Protein AF-A0A967TA63-F1 (afdb_monomer_lite)

Structure (mmCIF, N/CA/C/O backbone):
data_AF-A0A967TA63-F1
#
_entry.id   AF-A0A967TA63-F1
#
loop_
_atom_site.group_PDB
_atom_site.id
_atom_site.type_symbol
_atom_site.label_atom_id
_atom_site.label_alt_id
_atom_site.label_comp_id
_atom_site.label_asym_id
_atom_site.label_entity_id
_atom_site.label_seq_id
_atom_site.pdbx_PDB_ins_code
_atom_site.Cartn_x
_atom_site.Cartn_y
_atom_site.Cartn_z
_atom_site.occupancy
_atom_site.B_iso_or_equiv
_atom_site.auth_seq_id
_atom_site.auth_comp_id
_atom_site.auth_asym_id
_atom_site.auth_atom_id
_atom_site.pdbx_PDB_model_num
ATOM 1 N N . MET A 1 1 ? 20.967 3.144 -18.456 1.00 45.94 1 MET A N 1
ATOM 2 C CA . MET A 1 1 ? 19.827 4.057 -18.255 1.00 45.94 1 MET A CA 1
ATOM 3 C C . MET A 1 1 ? 18.887 3.327 -17.324 1.00 45.94 1 MET A C 1
ATOM 5 O O . MET A 1 1 ? 18.247 2.394 -17.778 1.00 45.94 1 MET A O 1
ATOM 9 N N . GLY A 1 2 ? 18.944 3.619 -16.023 1.00 54.75 2 GLY A N 1
ATOM 10 C CA . GLY A 1 2 ? 17.936 3.111 -15.091 1.00 54.75 2 GLY A CA 1
ATOM 11 C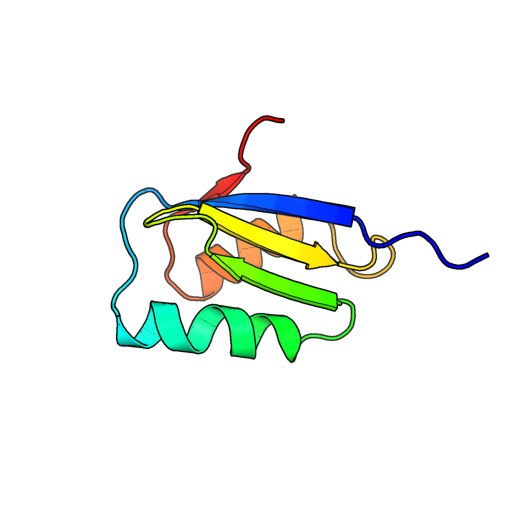 C . GLY A 1 2 ? 16.712 3.999 -15.237 1.00 54.75 2 GLY A C 1
ATOM 12 O O . GLY A 1 2 ? 16.873 5.219 -15.265 1.00 54.75 2 GLY A O 1
ATOM 13 N N . ASN A 1 3 ? 15.537 3.406 -15.422 1.00 64.56 3 ASN A N 1
ATOM 14 C CA . ASN A 1 3 ? 14.295 4.159 -15.322 1.00 64.56 3 ASN A CA 1
ATOM 15 C C . ASN A 1 3 ? 14.228 4.728 -13.899 1.00 64.56 3 ASN A C 1
ATOM 17 O O . ASN A 1 3 ? 14.480 4.001 -12.940 1.00 64.56 3 ASN A O 1
ATOM 21 N N . GLU A 1 4 ? 13.980 6.030 -13.759 1.00 79.25 4 GLU A N 1
ATOM 22 C CA . GLU A 1 4 ? 13.780 6.621 -12.436 1.00 79.25 4 GLU A CA 1
ATOM 23 C C . GLU A 1 4 ? 12.542 5.977 -11.793 1.00 79.25 4 GLU A C 1
ATOM 25 O O . GLU A 1 4 ? 11.563 5.715 -12.501 1.00 79.25 4 GLU A O 1
ATOM 30 N N . PRO A 1 5 ? 12.579 5.668 -10.486 1.00 86.44 5 PRO A N 1
ATOM 31 C CA . PRO A 1 5 ? 11.429 5.084 -9.818 1.00 86.44 5 PRO A CA 1
ATOM 32 C C . PRO A 1 5 ? 10.242 6.047 -9.877 1.00 86.44 5 PRO A C 1
ATOM 34 O O . PRO A 1 5 ? 10.375 7.236 -9.581 1.00 86.44 5 PRO A O 1
ATOM 37 N N . GLU A 1 6 ? 9.079 5.522 -10.248 1.00 91.88 6 GLU A N 1
ATOM 38 C CA . GLU A 1 6 ? 7.822 6.261 -10.225 1.00 91.88 6 GLU A CA 1
ATOM 39 C C . GLU A 1 6 ? 7.169 6.090 -8.854 1.00 91.88 6 GLU A C 1
ATOM 41 O O . GLU A 1 6 ? 7.249 5.020 -8.259 1.00 91.88 6 GLU A O 1
ATOM 46 N N . CYS A 1 7 ? 6.502 7.125 -8.348 1.00 92.44 7 CYS A N 1
ATOM 47 C CA . CYS A 1 7 ? 5.711 7.026 -7.128 1.00 92.44 7 CYS A CA 1
ATOM 48 C C . CYS A 1 7 ? 4.227 7.180 -7.450 1.00 92.44 7 CYS A C 1
ATOM 50 O O . CYS A 1 7 ? 3.829 8.117 -8.138 1.00 92.44 7 CYS A O 1
ATOM 52 N N . ALA A 1 8 ? 3.411 6.270 -6.925 1.00 91.81 8 ALA A N 1
ATOM 53 C CA . ALA A 1 8 ? 1.960 6.353 -6.979 1.00 91.81 8 ALA A CA 1
ATOM 54 C C . ALA A 1 8 ? 1.404 6.652 -5.587 1.00 91.81 8 ALA A C 1
ATOM 56 O O . ALA A 1 8 ? 1.813 6.036 -4.598 1.00 91.81 8 ALA A O 1
ATOM 57 N N . GLU A 1 9 ? 0.446 7.576 -5.520 1.00 93.88 9 GLU A N 1
ATOM 58 C CA . GLU A 1 9 ? -0.371 7.772 -4.328 1.00 93.88 9 GLU A CA 1
ATOM 59 C C . GLU A 1 9 ? -1.580 6.832 -4.386 1.00 93.88 9 GLU A C 1
ATOM 61 O O . GLU A 1 9 ? -2.314 6.774 -5.373 1.00 93.88 9 GLU A O 1
ATOM 66 N N . ILE A 1 10 ? -1.775 6.076 -3.314 1.00 93.00 10 ILE A N 1
ATOM 67 C CA . ILE A 1 10 ? -2.903 5.182 -3.105 1.00 93.00 10 ILE A CA 1
ATOM 68 C C . ILE A 1 10 ? -3.702 5.737 -1.931 1.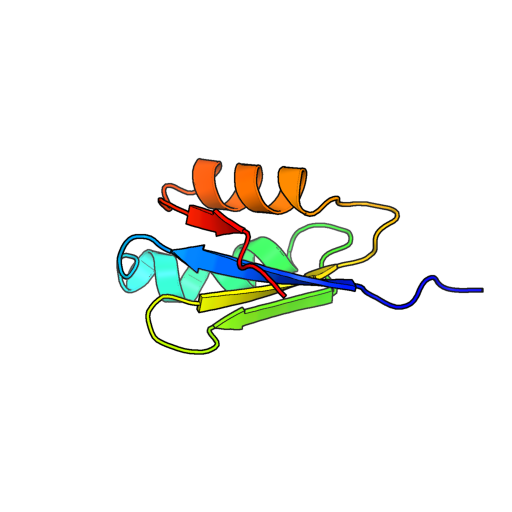00 93.00 10 ILE A C 1
ATOM 70 O O . ILE A 1 10 ? -3.215 5.817 -0.798 1.00 93.00 10 ILE A O 1
ATOM 74 N N . VAL A 1 11 ? -4.941 6.123 -2.209 1.00 93.38 11 VAL A N 1
ATOM 75 C CA . VAL A 1 11 ? -5.872 6.651 -1.219 1.00 93.38 11 VAL A CA 1
ATOM 76 C C . VAL A 1 11 ? -6.705 5.501 -0.675 1.00 93.38 11 VAL A C 1
ATOM 78 O O . VAL A 1 11 ? -7.295 4.722 -1.416 1.00 93.38 11 VAL A O 1
ATOM 81 N N . LEU A 1 12 ? -6.734 5.375 0.642 1.00 91.12 12 LEU A N 1
ATOM 82 C CA . LEU A 1 12 ? -7.507 4.388 1.373 1.00 91.12 12 LEU A CA 1
ATOM 83 C C . LEU A 1 12 ? -8.881 4.976 1.712 1.00 91.12 12 LEU A C 1
ATOM 85 O O . LEU A 1 12 ? -8.965 6.082 2.242 1.00 91.12 12 LEU A O 1
ATOM 89 N N . GLU A 1 13 ? -9.956 4.223 1.472 1.00 90.88 13 GLU A N 1
ATOM 90 C CA . GLU A 1 13 ? -11.334 4.634 1.810 1.00 90.88 13 GLU A CA 1
ATOM 91 C C . GLU A 1 13 ? -11.484 4.895 3.319 1.00 90.88 13 GLU A C 1
ATOM 93 O O . GLU A 1 13 ? -12.226 5.772 3.758 1.00 90.88 13 GLU A O 1
ATOM 98 N N . GLN A 1 14 ? -10.743 4.135 4.124 1.00 87.38 14 GLN A N 1
ATOM 99 C CA . GLN A 1 14 ? -10.720 4.233 5.575 1.00 87.38 14 GLN A CA 1
ATOM 100 C C . GLN A 1 14 ? -9.319 3.909 6.110 1.00 87.38 14 GLN A C 1
ATOM 102 O O . GLN A 1 14 ? -8.563 3.185 5.453 1.00 87.38 14 GLN A O 1
ATOM 107 N N . PRO A 1 15 ? -8.965 4.392 7.314 1.00 85.81 15 PRO A N 1
ATOM 108 C CA . PRO A 1 15 ? -7.742 3.972 7.979 1.00 85.81 15 PRO A CA 1
ATOM 109 C C . PRO A 1 15 ? -7.702 2.447 8.113 1.00 85.81 15 PRO A C 1
ATOM 111 O O . PRO A 1 15 ? -8.696 1.817 8.488 1.00 85.81 15 PRO A O 1
ATOM 114 N N . LEU A 1 16 ? -6.548 1.857 7.807 1.00 86.44 16 LEU A N 1
ATOM 115 C CA . LEU A 1 16 ? -6.328 0.433 8.038 1.00 86.44 16 LEU A CA 1
ATOM 116 C C . LEU A 1 16 ? -6.205 0.142 9.526 1.00 86.44 16 LEU A C 1
ATOM 118 O O . LEU A 1 16 ? -5.829 1.011 10.318 1.00 86.44 16 LEU A O 1
ATOM 122 N N . ASP A 1 17 ? -6.476 -1.114 9.874 1.00 88.19 17 ASP A N 1
ATOM 123 C CA . ASP A 1 17 ? -6.178 -1.630 11.201 1.00 88.19 17 ASP A CA 1
ATOM 124 C C . ASP A 1 17 ? -4.714 -1.312 11.561 1.00 88.19 17 ASP A C 1
ATOM 126 O O . ASP A 1 17 ? -3.835 -1.487 10.711 1.00 88.19 17 ASP A O 1
ATOM 130 N N . PRO A 1 18 ? -4.419 -0.821 12.776 1.00 87.81 18 PRO A N 1
ATOM 131 C CA . PRO A 1 18 ? -3.071 -0.409 13.157 1.00 87.81 18 PRO A CA 1
ATOM 132 C C . PRO A 1 18 ? -2.021 -1.515 12.996 1.00 87.81 18 PRO A C 1
ATOM 134 O O . PRO A 1 18 ? -0.860 -1.189 12.741 1.00 87.81 18 PRO A O 1
ATOM 137 N N . ALA A 1 19 ? -2.392 -2.796 13.102 1.00 89.25 19 ALA A N 1
ATOM 138 C CA . ALA A 1 19 ? -1.471 -3.891 12.803 1.00 89.25 19 ALA A CA 1
ATOM 139 C C . ALA A 1 19 ? -1.102 -3.893 11.311 1.00 89.25 19 ALA A C 1
ATOM 141 O O . ALA A 1 19 ? 0.065 -3.734 10.951 1.00 89.25 19 ALA A O 1
ATOM 142 N N . LEU A 1 20 ? -2.114 -3.938 10.439 1.00 86.75 20 LEU A N 1
ATOM 143 C CA . LEU A 1 20 ? -1.925 -3.946 8.990 1.00 86.75 20 LEU A CA 1
ATOM 144 C C . LEU A 1 20 ? -1.246 -2.667 8.491 1.00 86.75 20 LEU A C 1
ATOM 146 O O . LEU A 1 20 ? -0.385 -2.722 7.621 1.00 86.75 20 LEU A O 1
ATOM 150 N N . ARG A 1 21 ? -1.588 -1.514 9.070 1.00 88.62 21 ARG A N 1
ATOM 151 C CA . ARG A 1 21 ? -0.981 -0.223 8.745 1.00 88.62 21 ARG A CA 1
ATOM 152 C C . ARG A 1 21 ? 0.528 -0.240 8.982 1.00 88.62 21 ARG A C 1
ATOM 154 O O . ARG A 1 21 ? 1.265 0.263 8.145 1.00 88.62 21 ARG A O 1
ATOM 161 N N . ASN A 1 22 ? 0.989 -0.805 10.096 1.00 89.75 22 ASN A N 1
ATOM 162 C CA . ASN A 1 22 ? 2.420 -0.876 10.395 1.00 89.75 22 ASN A CA 1
ATOM 163 C C . ASN A 1 22 ? 3.151 -1.902 9.520 1.00 89.75 22 ASN A C 1
ATOM 165 O O . ASN A 1 22 ? 4.316 -1.703 9.192 1.00 89.75 22 ASN A O 1
ATOM 169 N N . GLU A 1 23 ? 2.479 -2.983 9.126 1.00 91.38 23 GLU A N 1
ATOM 170 C CA . GLU A 1 23 ? 3.098 -4.051 8.339 1.00 91.38 23 GLU A CA 1
ATOM 171 C C . GLU A 1 23 ? 3.064 -3.812 6.823 1.00 91.38 23 GLU A C 1
ATOM 173 O O . GLU A 1 23 ? 3.937 -4.307 6.114 1.00 91.38 23 GLU A O 1
ATOM 178 N N . LEU A 1 24 ? 2.075 -3.077 6.304 1.00 89.94 24 LEU A N 1
ATOM 179 C CA . LEU A 1 24 ? 1.852 -2.921 4.862 1.00 89.94 24 LEU A CA 1
ATOM 180 C C . LEU A 1 24 ? 3.063 -2.337 4.112 1.00 89.94 24 LEU A C 1
ATOM 182 O O . LEU A 1 24 ? 3.446 -2.935 3.108 1.00 89.94 24 LEU A O 1
ATOM 186 N N . PRO A 1 25 ? 3.708 -1.243 4.568 1.00 92.19 25 PRO A N 1
ATOM 187 C CA . PRO A 1 25 ? 4.870 -0.693 3.874 1.00 92.19 25 PRO A CA 1
ATOM 188 C C . PRO A 1 25 ? 6.019 -1.696 3.812 1.00 92.19 25 PRO A C 1
ATOM 190 O O . PRO A 1 25 ? 6.549 -1.951 2.739 1.00 92.19 25 PRO A O 1
ATOM 193 N N . ALA A 1 26 ? 6.307 -2.365 4.931 1.00 91.81 26 ALA A N 1
ATOM 194 C CA . ALA A 1 26 ? 7.362 -3.369 5.008 1.00 91.81 26 ALA A CA 1
ATOM 195 C C . ALA A 1 26 ? 7.077 -4.602 4.130 1.00 91.81 26 ALA A C 1
ATOM 197 O O . ALA A 1 26 ? 8.008 -5.218 3.616 1.00 91.81 26 ALA A O 1
ATOM 198 N N . LYS A 1 27 ? 5.801 -4.977 3.955 1.00 91.00 27 LYS A N 1
ATOM 199 C CA . LYS A 1 27 ? 5.397 -6.038 3.018 1.00 91.00 27 LYS A CA 1
ATOM 200 C C . LYS A 1 27 ? 5.604 -5.607 1.567 1.00 91.00 27 LYS A C 1
ATOM 202 O O . LYS A 1 27 ? 6.104 -6.406 0.789 1.00 91.00 27 LYS A O 1
ATOM 207 N N . LEU A 1 28 ? 5.253 -4.368 1.223 1.00 91.38 28 LEU A N 1
ATOM 208 C CA . LEU A 1 28 ? 5.451 -3.828 -0.123 1.00 91.38 28 LEU A CA 1
ATOM 209 C C . LEU A 1 28 ? 6.937 -3.689 -0.456 1.00 91.38 28 LEU A C 1
ATOM 211 O O . LEU A 1 28 ? 7.354 -4.124 -1.517 1.00 91.38 28 LEU A O 1
ATOM 215 N N . GLU A 1 29 ? 7.754 -3.168 0.458 1.00 92.44 29 GLU A N 1
ATOM 216 C CA . GLU A 1 29 ? 9.209 -3.034 0.271 1.00 92.44 29 GLU A CA 1
ATOM 217 C C . GLU A 1 29 ? 9.940 -4.383 0.146 1.00 92.44 29 GLU A C 1
ATOM 219 O O . GLU A 1 29 ? 11.089 -4.424 -0.285 1.00 92.44 29 GLU A O 1
ATOM 224 N N . HIS A 1 30 ? 9.288 -5.494 0.505 1.00 91.69 30 HIS A N 1
ATOM 225 C CA . HIS A 1 30 ? 9.816 -6.839 0.277 1.00 91.69 30 HIS A CA 1
ATOM 226 C C . HIS A 1 30 ? 9.611 -7.328 -1.166 1.00 91.69 30 HIS A C 1
ATOM 228 O O . HIS A 1 30 ? 10.277 -8.279 -1.581 1.00 91.69 30 HIS A O 1
ATOM 234 N N . GLU A 1 31 ? 8.696 -6.709 -1.918 1.00 89.94 31 GLU A N 1
ATOM 235 C CA . GLU A 1 31 ? 8.387 -7.102 -3.288 1.00 89.94 31 GLU A CA 1
ATOM 236 C C . GLU A 1 31 ? 9.449 -6.566 -4.266 1.00 89.94 31 GLU A C 1
ATOM 238 O O . GLU A 1 31 ? 9.841 -5.395 -4.201 1.00 89.94 31 GLU A O 1
ATOM 243 N N . PRO A 1 32 ? 9.924 -7.397 -5.212 1.00 88.62 32 PRO A N 1
ATOM 244 C CA . PRO A 1 32 ? 10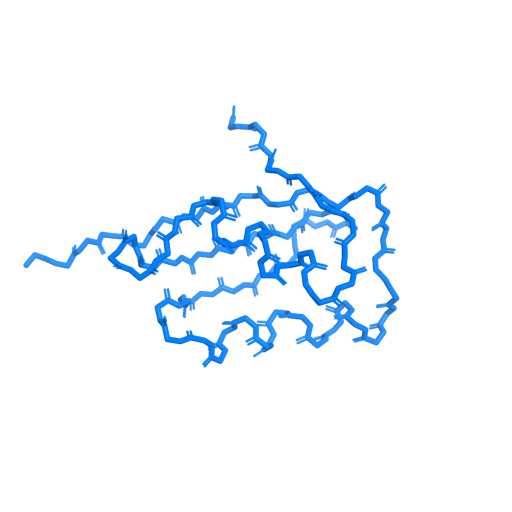.960 -6.999 -6.157 1.00 88.62 32 PRO A CA 1
ATOM 245 C C . PRO A 1 32 ? 10.457 -5.888 -7.082 1.00 88.62 32 PRO A C 1
ATOM 247 O O . PRO A 1 32 ? 9.474 -6.073 -7.794 1.00 88.62 32 PRO A O 1
ATOM 250 N N . GLY A 1 33 ? 11.158 -4.753 -7.089 1.00 90.56 33 GLY A N 1
ATOM 251 C CA . GLY A 1 33 ? 10.799 -3.566 -7.868 1.00 90.56 33 GLY A CA 1
ATOM 252 C C . GLY A 1 33 ? 10.053 -2.496 -7.068 1.00 90.56 33 GLY A C 1
ATOM 253 O O . GLY A 1 33 ? 9.795 -1.426 -7.610 1.00 90.56 33 GLY A O 1
ATOM 254 N N . ILE A 1 34 ? 9.726 -2.723 -5.790 1.00 93.12 34 ILE A N 1
ATOM 255 C CA . ILE A 1 34 ? 9.322 -1.641 -4.883 1.00 93.12 34 ILE A CA 1
ATOM 256 C C . ILE A 1 34 ? 10.581 -1.028 -4.272 1.00 93.12 34 ILE A C 1
ATOM 258 O O . ILE A 1 34 ? 11.398 -1.716 -3.669 1.00 93.12 34 ILE A O 1
ATOM 262 N N . VAL A 1 35 ? 10.739 0.282 -4.437 1.00 93.12 35 VAL A N 1
ATOM 263 C CA . VAL A 1 35 ? 11.885 1.034 -3.909 1.00 93.12 35 VAL A CA 1
ATOM 264 C C . VAL A 1 35 ? 11.599 1.543 -2.504 1.00 93.12 35 VAL A C 1
ATOM 266 O O . VAL A 1 35 ? 12.483 1.524 -1.653 1.00 93.12 35 VAL A O 1
ATOM 269 N N . SER A 1 36 ? 10.379 2.027 -2.264 1.00 93.94 36 SER A N 1
ATOM 270 C CA . SER A 1 36 ? 9.952 2.466 -0.937 1.00 93.94 36 SER A CA 1
ATOM 271 C C . SER A 1 36 ? 8.434 2.530 -0.838 1.00 93.94 36 SER A C 1
ATOM 273 O O . SER A 1 36 ? 7.753 2.816 -1.823 1.00 93.94 36 SER A O 1
ATOM 275 N N . ALA A 1 37 ? 7.897 2.319 0.360 1.00 94.25 37 ALA A N 1
ATOM 276 C CA . ALA A 1 37 ? 6.491 2.545 0.658 1.00 94.25 37 ALA A CA 1
ATOM 277 C C . ALA A 1 37 ? 6.352 3.275 1.998 1.00 94.25 37 ALA A C 1
ATOM 279 O O . ALA A 1 37 ? 7.021 2.939 2.971 1.00 94.25 37 ALA A O 1
ATOM 280 N N . TYR A 1 38 ? 5.480 4.279 2.077 1.00 93.50 38 TYR A N 1
ATOM 281 C CA . TYR A 1 38 ? 5.239 5.018 3.319 1.00 93.50 38 TYR A CA 1
ATOM 282 C C . TYR A 1 38 ? 3.882 5.717 3.315 1.00 93.50 38 TYR A C 1
ATOM 284 O O . TYR A 1 38 ? 3.302 5.995 2.271 1.00 93.50 38 TYR A O 1
ATOM 292 N N . TYR A 1 39 ? 3.365 6.038 4.500 1.00 92.06 39 TYR A N 1
ATOM 293 C CA . TYR A 1 39 ? 2.108 6.774 4.618 1.00 92.06 39 TYR A CA 1
ATOM 294 C C . TYR A 1 39 ? 2.333 8.286 4.632 1.00 92.06 39 TYR A C 1
ATOM 296 O O . TYR A 1 39 ? 3.076 8.798 5.467 1.00 92.06 39 TYR A O 1
ATOM 304 N N . ALA A 1 40 ? 1.611 9.002 3.773 1.00 92.38 40 ALA A N 1
ATOM 305 C CA . ALA A 1 40 ? 1.548 10.461 3.717 1.00 92.38 40 ALA A CA 1
ATOM 306 C C . ALA A 1 40 ? 0.250 10.990 4.365 1.00 92.38 40 ALA A C 1
ATOM 308 O O . ALA A 1 40 ? -0.500 11.763 3.774 1.00 92.38 40 ALA A O 1
ATOM 309 N N . GLY A 1 41 ? -0.051 10.531 5.584 1.00 89.25 41 GLY A N 1
ATOM 310 C CA . GLY A 1 41 ? -1.274 10.871 6.326 1.00 89.25 41 GLY A CA 1
ATOM 311 C C . GLY A 1 41 ? -2.036 9.638 6.810 1.00 89.25 41 GLY A C 1
ATOM 312 O O . GLY A 1 41 ? -1.519 8.523 6.778 1.00 89.25 41 GLY A O 1
ATOM 313 N N . GLU A 1 42 ? -3.271 9.807 7.286 1.00 87.81 42 GLU A N 1
ATOM 314 C CA . GLU A 1 42 ? -4.070 8.688 7.815 1.00 87.81 42 GLU A CA 1
ATOM 315 C C . GLU A 1 42 ? -4.559 7.721 6.733 1.00 87.81 42 GLU A C 1
ATOM 317 O O . GLU A 1 42 ? -4.614 6.519 6.975 1.00 87.81 42 GLU A O 1
ATOM 322 N N . THR A 1 43 ? -4.859 8.210 5.537 1.00 90.25 43 THR A N 1
ATOM 323 C CA . THR A 1 43 ? -5.460 7.406 4.464 1.00 90.25 43 THR A CA 1
ATOM 324 C C . THR A 1 43 ? -4.685 7.481 3.156 1.00 90.25 43 THR A C 1
ATOM 326 O O . THR A 1 43 ? -5.206 7.108 2.118 1.00 90.25 43 THR A O 1
ATOM 329 N N . ARG A 1 44 ? -3.439 7.954 3.172 1.00 92.44 44 ARG A N 1
ATOM 330 C CA . ARG A 1 44 ? -2.615 8.063 1.962 1.00 92.44 44 ARG A CA 1
ATOM 331 C C . ARG A 1 44 ? -1.377 7.207 2.095 1.00 92.44 44 ARG A C 1
ATOM 333 O O . ARG A 1 44 ? -0.598 7.408 3.025 1.00 92.44 44 ARG A O 1
ATOM 340 N N . LEU A 1 45 ? -1.211 6.272 1.175 1.00 93.56 45 LEU A N 1
ATOM 341 C CA . LEU A 1 45 ? -0.044 5.418 1.041 1.00 93.56 45 LEU A CA 1
ATOM 342 C C . LEU A 1 45 ? 0.676 5.801 -0.249 1.00 93.56 45 LEU A C 1
ATOM 344 O O . LEU A 1 45 ? 0.107 5.702 -1.328 1.00 93.56 45 LEU A O 1
ATOM 348 N N . VAL A 1 46 ? 1.925 6.225 -0.138 1.00 94.56 46 VAL A N 1
ATOM 349 C CA . VAL A 1 46 ? 2.791 6.490 -1.283 1.00 94.56 46 VAL A CA 1
ATOM 350 C C . VAL A 1 46 ? 3.665 5.266 -1.497 1.00 94.56 46 VAL A C 1
ATOM 352 O O . VAL A 1 46 ? 4.319 4.799 -0.562 1.00 94.56 46 VAL A O 1
ATOM 355 N N . VAL A 1 47 ? 3.670 4.745 -2.720 1.00 94.19 47 VAL A N 1
ATOM 356 C CA . VAL A 1 47 ? 4.498 3.601 -3.109 1.00 94.19 47 VAL A CA 1
ATOM 357 C C . VAL A 1 47 ? 5.353 4.007 -4.294 1.00 94.19 47 VAL A C 1
ATOM 359 O O . VAL A 1 47 ? 4.825 4.344 -5.350 1.00 94.19 47 VAL A O 1
ATOM 362 N N . CYS A 1 48 ? 6.666 3.983 -4.105 1.00 93.88 48 CYS A N 1
ATOM 363 C CA . CYS A 1 48 ? 7.661 4.239 -5.133 1.00 93.88 48 CYS A CA 1
ATOM 364 C C . CYS A 1 48 ? 8.206 2.915 -5.667 1.00 93.88 48 CYS A C 1
ATOM 366 O O . CYS A 1 48 ? 8.606 2.045 -4.893 1.00 93.88 48 CYS A O 1
ATOM 368 N N . TYR A 1 49 ? 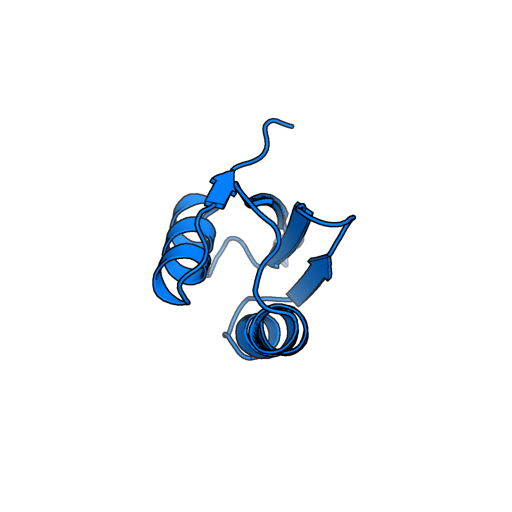8.218 2.760 -6.984 1.00 93.12 49 TYR A N 1
ATOM 369 C CA . TYR A 1 49 ? 8.446 1.496 -7.664 1.00 93.12 49 TYR A CA 1
ATOM 370 C C . TYR A 1 49 ? 9.150 1.688 -9.007 1.00 93.12 49 TYR A C 1
ATOM 372 O O . TYR A 1 49 ? 9.092 2.739 -9.642 1.00 93.12 49 TYR A O 1
ATOM 380 N N . GLU A 1 50 ? 9.806 0.634 -9.464 1.00 92.62 50 GLU A N 1
ATOM 381 C CA . GLU A 1 50 ? 10.375 0.546 -10.796 1.00 92.62 50 GLU A CA 1
ATOM 382 C C . GLU A 1 50 ? 9.276 0.163 -11.796 1.00 92.62 50 GLU A C 1
ATOM 384 O O . GLU A 1 50 ? 8.679 -0.913 -11.720 1.00 92.62 50 GLU A O 1
ATOM 389 N N . VAL A 1 51 ? 9.024 1.040 -12.771 1.00 89.56 51 VAL A N 1
ATOM 390 C CA . VAL A 1 51 ? 7.978 0.870 -13.801 1.00 89.56 51 VAL A CA 1
ATOM 391 C C . VAL A 1 51 ? 8.177 -0.352 -14.708 1.00 89.56 51 VAL A C 1
ATOM 393 O O . VAL A 1 51 ? 7.277 -0.728 -15.454 1.00 89.56 51 VAL A O 1
ATOM 396 N N . GLU A 1 52 ? 9.353 -0.983 -14.657 1.00 88.88 52 GLU A N 1
ATOM 397 C CA . GLU A 1 52 ? 9.626 -2.254 -15.336 1.00 88.88 52 GLU A CA 1
ATOM 398 C C . GLU A 1 52 ? 8.910 -3.439 -14.660 1.00 88.88 52 GLU A C 1
ATOM 400 O O . GLU A 1 52 ? 8.553 -4.405 -15.333 1.00 88.88 52 GLU A O 1
ATOM 405 N N . TYR A 1 53 ? 8.656 -3.347 -13.350 1.00 86.06 53 TYR A N 1
ATOM 406 C CA . TYR A 1 53 ? 8.062 -4.415 -12.540 1.00 86.06 53 TYR A CA 1
ATOM 407 C C . TYR A 1 53 ? 6.579 -4.186 -12.258 1.00 86.06 53 TYR A C 1
ATOM 409 O O . TYR A 1 53 ? 5.794 -5.136 -12.251 1.00 86.06 53 TYR A O 1
ATOM 417 N N . PHE A 1 54 ? 6.182 -2.932 -12.035 1.00 89.50 54 PHE A N 1
ATOM 418 C CA . PHE A 1 54 ? 4.826 -2.603 -11.615 1.00 89.50 54 PHE A CA 1
ATOM 419 C C . PHE A 1 54 ? 4.176 -1.538 -12.484 1.00 89.50 54 PHE A C 1
ATOM 421 O O . PHE A 1 54 ? 4.820 -0.695 -13.100 1.00 89.50 54 PHE A O 1
ATOM 428 N N . THR A 1 55 ? 2.847 -1.564 -12.469 1.00 89.81 55 THR A N 1
ATOM 429 C CA . THR A 1 55 ? 2.007 -0.457 -12.919 1.00 89.81 55 THR A CA 1
ATOM 430 C C . THR A 1 55 ? 1.195 0.049 -11.735 1.00 89.81 55 THR A C 1
ATOM 432 O O . THR A 1 55 ? 0.937 -0.705 -10.791 1.00 89.81 55 THR A O 1
ATOM 435 N N . ARG A 1 56 ? 0.701 1.288 -11.820 1.00 90.62 56 ARG A N 1
ATOM 436 C CA . ARG A 1 56 ? -0.227 1.859 -10.829 1.00 90.62 56 ARG A CA 1
ATOM 437 C C . ARG A 1 56 ? -1.400 0.918 -10.510 1.00 90.62 56 ARG A C 1
ATOM 439 O O . ARG A 1 56 ? -1.760 0.744 -9.350 1.00 90.62 56 ARG A O 1
ATOM 446 N N . LEU A 1 57 ? -1.963 0.255 -11.526 1.00 90.75 57 LEU A N 1
ATOM 447 C CA . LEU A 1 57 ? -3.068 -0.696 -11.353 1.00 90.75 57 LEU A CA 1
ATOM 448 C C . LEU A 1 57 ? -2.646 -1.961 -10.598 1.00 90.75 57 LEU A C 1
ATOM 450 O O . LEU A 1 57 ? -3.386 -2.421 -9.734 1.00 90.75 57 LEU A O 1
ATOM 454 N N . THR A 1 58 ? -1.461 -2.502 -10.887 1.00 91.44 58 THR A N 1
ATOM 455 C CA . THR A 1 58 ? -0.934 -3.684 -10.188 1.00 91.44 58 THR A CA 1
ATOM 456 C C . THR A 1 58 ? -0.687 -3.387 -8.708 1.00 91.44 58 THR A C 1
ATOM 458 O O . THR A 1 58 ? -1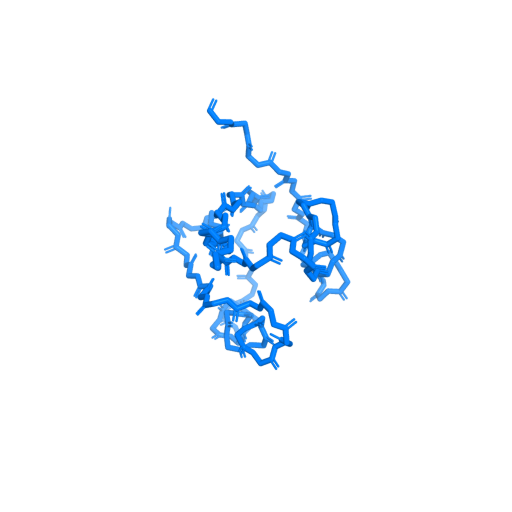.020 -4.203 -7.854 1.00 91.44 58 THR A O 1
ATOM 461 N N . LEU A 1 59 ? -0.159 -2.201 -8.387 1.00 90.69 59 LEU A N 1
ATOM 462 C CA . LEU A 1 59 ? 0.046 -1.766 -7.000 1.00 90.69 59 LEU A CA 1
ATOM 463 C C . LEU A 1 59 ? -1.276 -1.639 -6.250 1.00 90.69 59 LEU A C 1
ATOM 465 O O . LEU A 1 59 ? -1.401 -2.113 -5.121 1.00 90.69 59 LEU A O 1
ATOM 469 N N . LEU A 1 60 ? -2.274 -1.035 -6.898 1.00 92.12 60 LEU A N 1
ATOM 470 C CA . LEU A 1 60 ? -3.611 -0.918 -6.338 1.00 92.12 60 LEU A CA 1
ATOM 471 C C . LEU A 1 60 ? -4.213 -2.296 -6.036 1.00 92.12 60 LEU A C 1
ATOM 473 O O . LEU A 1 60 ? -4.793 -2.490 -4.967 1.00 92.12 60 LEU A O 1
ATOM 477 N N . ASP A 1 61 ? -4.075 -3.247 -6.960 1.00 91.81 61 ASP A N 1
ATOM 478 C CA . ASP A 1 61 ? -4.594 -4.603 -6.787 1.00 91.81 6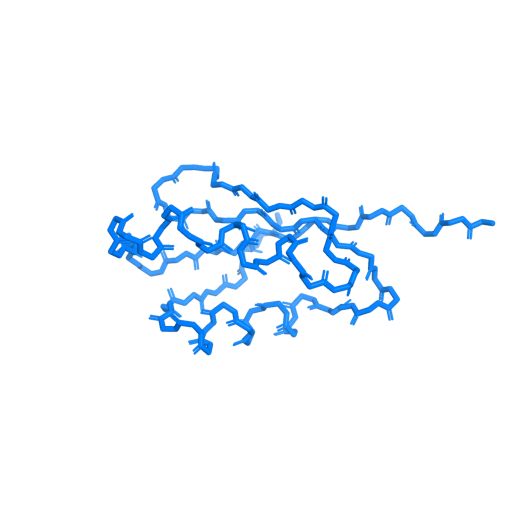1 ASP A CA 1
ATOM 479 C C . ASP A 1 61 ? -3.893 -5.342 -5.638 1.00 91.81 61 ASP A C 1
ATOM 481 O O . ASP A 1 61 ? -4.564 -5.945 -4.804 1.00 91.81 61 ASP A O 1
ATOM 485 N N . MET A 1 62 ? -2.570 -5.197 -5.498 1.00 90.56 62 MET A N 1
ATOM 486 C CA . MET A 1 62 ? -1.827 -5.756 -4.361 1.00 90.56 62 MET A CA 1
ATOM 487 C C . MET A 1 62 ? -2.300 -5.189 -3.022 1.00 90.56 62 MET A C 1
ATOM 489 O O . MET A 1 62 ? -2.578 -5.944 -2.090 1.00 90.56 62 MET A O 1
ATOM 493 N N . VAL A 1 63 ? -2.439 -3.863 -2.922 1.00 89.88 63 VAL A N 1
ATOM 494 C CA . VAL A 1 63 ? -2.935 -3.212 -1.701 1.00 89.88 63 VAL A CA 1
ATOM 495 C C . VAL A 1 63 ? -4.351 -3.703 -1.369 1.00 89.88 63 VAL A C 1
ATOM 497 O O . VAL A 1 63 ? -4.638 -4.022 -0.212 1.00 89.88 63 VAL A O 1
ATOM 500 N N . ARG A 1 64 ? -5.214 -3.876 -2.378 1.00 90.75 64 ARG A N 1
ATOM 501 C CA . ARG A 1 64 ? -6.557 -4.456 -2.211 1.00 90.75 64 ARG A CA 1
ATOM 502 C C . ARG A 1 64 ? -6.534 -5.922 -1.783 1.00 90.75 64 ARG A C 1
ATOM 504 O O . ARG A 1 64 ? -7.301 -6.304 -0.899 1.00 90.75 64 ARG A O 1
ATOM 511 N N . GLY A 1 65 ? -5.636 -6.726 -2.346 1.00 87.69 65 GLY A N 1
ATOM 512 C CA . GLY A 1 65 ? -5.433 -8.130 -1.981 1.00 87.69 65 GLY A CA 1
ATOM 513 C C . GLY A 1 65 ? -4.993 -8.322 -0.527 1.00 87.69 65 GLY A C 1
ATOM 514 O O . GLY A 1 65 ? -5.312 -9.338 0.087 1.00 87.69 65 GLY A O 1
ATOM 515 N N . LEU A 1 66 ? -4.342 -7.315 0.059 1.00 83.88 66 LEU A N 1
ATOM 516 C CA . LEU A 1 66 ? -3.950 -7.284 1.471 1.00 83.88 66 LEU A CA 1
ATOM 517 C C . LEU A 1 66 ? -5.090 -6.855 2.415 1.00 83.88 66 LEU A C 1
ATOM 519 O O . LEU A 1 66 ? -4.883 -6.748 3.622 1.00 83.88 66 LEU A O 1
ATOM 523 N N . GLY A 1 67 ? -6.299 -6.649 1.883 1.00 82.44 67 GLY A N 1
ATOM 524 C CA . GLY A 1 67 ? -7.504 -6.327 2.650 1.00 82.44 67 GLY A CA 1
ATOM 525 C C . GLY A 1 67 ? -7.792 -4.831 2.780 1.00 82.44 67 GLY A C 1
ATOM 526 O O . GLY A 1 67 ? -8.706 -4.454 3.513 1.00 82.44 67 GLY A O 1
ATOM 527 N N . ALA A 1 68 ? -7.049 -3.972 2.077 1.00 85.69 68 ALA A N 1
ATOM 528 C CA . ALA A 1 68 ? -7.285 -2.536 2.088 1.00 85.69 68 ALA A CA 1
ATOM 529 C C . ALA A 1 68 ? -8.320 -2.120 1.033 1.00 85.69 68 ALA A C 1
ATOM 531 O O . ALA A 1 68 ? -8.226 -2.479 -0.138 1.00 85.69 68 ALA A O 1
ATOM 532 N N . ARG A 1 69 ? -9.298 -1.296 1.413 1.00 88.25 69 ARG A N 1
ATOM 533 C CA . ARG A 1 69 ? -10.136 -0.605 0.425 1.00 88.25 69 ARG A CA 1
ATOM 534 C C . ARG A 1 69 ? -9.406 0.639 -0.041 1.00 88.25 69 ARG A C 1
ATOM 536 O O . ARG A 1 69 ? -9.194 1.549 0.755 1.00 88.25 69 ARG A O 1
ATOM 543 N N . ALA A 1 70 ? -8.995 0.636 -1.301 1.00 89.94 70 ALA A N 1
ATOM 544 C CA . ALA A 1 70 ? -8.112 1.650 -1.847 1.00 89.94 70 ALA A CA 1
ATOM 545 C C . ALA A 1 70 ? -8.491 2.049 -3.275 1.00 89.94 70 ALA A C 1
ATOM 547 O O . ALA A 1 70 ? -9.080 1.251 -4.013 1.00 89.94 70 ALA A O 1
ATOM 548 N N . GLU A 1 71 ? -8.079 3.243 -3.676 1.00 92.56 71 GLU A N 1
ATOM 549 C CA . GLU A 1 71 ? -8.139 3.806 -5.024 1.00 92.56 71 GLU A CA 1
ATOM 550 C C . GLU A 1 71 ? -6.830 4.540 -5.351 1.00 92.56 71 GLU A C 1
ATOM 552 O O . GLU A 1 71 ? -6.035 4.840 -4.461 1.00 92.56 71 GLU A O 1
ATOM 557 N N . LEU A 1 72 ? -6.565 4.776 -6.635 1.00 91.06 72 LEU A N 1
ATOM 558 C CA . LEU A 1 72 ? -5.418 5.591 -7.038 1.00 91.06 72 LEU A CA 1
ATOM 559 C C . LEU A 1 72 ? -5.756 7.060 -6.792 1.00 91.06 72 LEU A C 1
ATOM 561 O O . LEU A 1 72 ? -6.820 7.511 -7.208 1.00 91.06 72 LEU A O 1
ATOM 565 N N . GLY A 1 73 ? -4.859 7.784 -6.128 1.00 80.06 73 GLY A N 1
ATOM 566 C CA . GLY A 1 73 ? -4.962 9.233 -6.011 1.00 80.06 73 GLY A CA 1
ATOM 567 C C . GLY A 1 73 ? -4.806 9.890 -7.382 1.00 80.06 73 GLY A C 1
ATOM 568 O O . GLY A 1 73 ? -3.987 9.453 -8.194 1.00 80.06 73 GLY A O 1
ATOM 569 N N . GLU A 1 74 ? -5.611 10.917 -7.646 1.00 67.12 74 GLU A N 1
ATOM 570 C CA . GLU A 1 74 ? -5.390 11.812 -8.784 1.00 67.12 74 GLU A CA 1
ATOM 571 C C . GLU A 1 74 ? -4.184 12.722 -8.480 1.00 67.12 74 GLU A C 1
ATOM 573 O O . GLU A 1 74 ? -4.060 13.225 -7.362 1.00 67.12 74 GLU A O 1
ATOM 578 N N . GLU A 1 75 ? -3.288 12.876 -9.462 1.00 51.78 75 GLU A N 1
ATOM 579 C CA . GLU A 1 75 ? -2.113 13.770 -9.417 1.00 51.78 75 GLU A CA 1
ATOM 580 C C . GLU A 1 75 ? -2.494 15.257 -9.359 1.00 51.78 75 GLU A C 1
ATOM 582 O O . GLU A 1 75 ? -3.416 15.669 -10.103 1.00 51.78 75 GLU A O 1
#

Foldseek 3Di:
DADFWDKWKKFFPFADDPVCQVCVFVVQCVDPFWPGWDAPDRGIIITTGRPVVDDPVRVNVVCVVSVTRIDTDDD

pLDDT: mean 87.96, std 9.09, range [45.94, 94.56]

Radius of gyration: 11.56 Å; chains: 1; bounding box: 31×22×31 Å

Secondary structure (DSSP, 8-state):
-PPPPEEEEEEESSPPPHHHHHHHHHHHTTSTTEEEEEESSSSEEEEEE-TTT--HHHHHHHHHHTT--EEEPP-

Sequence (75 aa):
MGNEPECAEIVLEQPLDPALRNELPAKLEHEPGIVSAYYAGETRLVVCYEVEYFTRLTLLDMVRGLGARAELGEE